Protein AF-I4HJM8-F1 (afdb_monomer_lite)

Organism: NCBI:txid1160285

pLDDT: mean 86.99, std 9.91, range [51.59, 95.44]

Radius of gyration: 16.82 Å; chains: 1; bounding box: 42×14×43 Å

Foldseek 3Di:
DVVVVLVPDDLVRLVVVCVVVVPPVVSVVSSVVVCVVDPDDDFDDDPDPVCVVVVVVSVVVRVVVVVVVD

Sequence (70 aa):
MIKREFESMSREELRSYILEHREDERAFQIYLDRVTAEPGEIYPAPRSIEDLSHFPELVAKNRRDKQQKI

Structure (mmCIF, N/CA/C/O backbone):
data_AF-I4HJM8-F1
#
_entry.id   AF-I4HJM8-F1
#
loop_
_atom_site.group_PDB
_atom_site.id
_atom_site.type_symbol
_atom_site.label_atom_id
_atom_site.label_alt_id
_atom_site.label_comp_id
_atom_site.label_asym_id
_atom_site.label_entity_id
_atom_site.label_seq_id
_atom_site.pdbx_PDB_ins_code
_atom_site.Cartn_x
_atom_site.Cartn_y
_atom_site.Cartn_z
_atom_site.occupancy
_atom_site.B_iso_or_equiv
_atom_site.auth_seq_id
_atom_site.auth_comp_id
_atom_site.auth_asym_id
_atom_site.auth_atom_id
_atom_site.pdbx_PDB_model_num
ATOM 1 N N . MET A 1 1 ? -14.678 2.714 20.617 1.00 51.59 1 MET A N 1
ATOM 2 C CA . MET A 1 1 ? -14.037 1.425 20.953 1.00 51.59 1 MET A CA 1
ATOM 3 C C . MET A 1 1 ? -13.251 0.835 19.782 1.00 51.59 1 MET A C 1
ATOM 5 O O . MET A 1 1 ? -12.130 0.430 20.030 1.00 51.59 1 MET A O 1
ATOM 9 N N . ILE A 1 2 ? -13.734 0.932 18.535 1.00 59.31 2 ILE A N 1
ATOM 10 C CA . ILE A 1 2 ? -13.056 0.440 17.308 1.00 59.31 2 ILE A CA 1
ATOM 11 C C . ILE A 1 2 ? -11.605 0.946 17.122 1.00 59.31 2 ILE A C 1
ATOM 13 O O . ILE A 1 2 ? -10.741 0.218 16.652 1.00 59.31 2 ILE A O 1
ATOM 17 N N . LYS A 1 3 ? 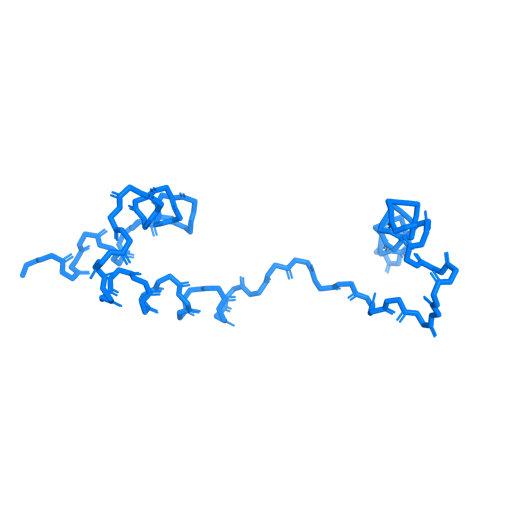-11.284 2.177 17.552 1.00 53.56 3 LYS A N 1
ATOM 18 C CA . LYS A 1 3 ? -9.937 2.762 17.381 1.00 53.56 3 LYS A CA 1
ATOM 19 C C . LYS A 1 3 ? -8.807 1.898 17.974 1.00 53.56 3 LYS A C 1
ATOM 21 O O . LYS A 1 3 ? -7.732 1.831 17.391 1.00 53.56 3 LYS A O 1
ATOM 26 N N . ARG A 1 4 ? -9.057 1.222 19.104 1.00 62.41 4 ARG A N 1
ATOM 27 C CA . ARG A 1 4 ? -8.038 0.397 19.774 1.00 62.41 4 ARG A CA 1
ATOM 28 C C . ARG A 1 4 ? -7.740 -0.911 19.041 1.00 62.41 4 ARG A C 1
ATOM 30 O O . ARG A 1 4 ? -6.644 -1.427 19.202 1.00 62.41 4 ARG A O 1
ATOM 37 N N . GLU A 1 5 ? -8.673 -1.421 18.239 1.00 79.75 5 GLU A N 1
ATOM 38 C CA . GLU A 1 5 ? -8.475 -2.665 17.483 1.00 79.75 5 GLU A CA 1
ATOM 39 C C . GLU A 1 5 ? -7.502 -2.445 16.317 1.00 79.75 5 GLU A C 1
ATOM 41 O O . GLU A 1 5 ? -6.575 -3.225 16.123 1.00 79.75 5 GLU A O 1
ATOM 46 N N . PHE A 1 6 ? -7.631 -1.324 15.603 1.00 85.88 6 PHE A N 1
ATOM 47 C CA . PHE A 1 6 ? -6.740 -0.975 14.491 1.00 85.88 6 PHE A CA 1
ATOM 48 C C . PHE A 1 6 ? -5.331 -0.569 14.939 1.00 85.88 6 PHE A C 1
ATOM 50 O O . PHE A 1 6 ? -4.349 -0.798 14.230 1.00 85.88 6 PHE A O 1
ATOM 57 N N . GLU A 1 7 ? -5.204 0.022 16.128 1.00 81.81 7 GLU A N 1
ATOM 58 C CA . GLU A 1 7 ? -3.901 0.380 16.693 1.00 81.81 7 GLU A CA 1
ATOM 59 C C . GLU A 1 7 ? -3.036 -0.862 16.957 1.00 81.81 7 GLU A C 1
ATOM 61 O O . GLU A 1 7 ? -1.826 -0.781 16.757 1.00 81.81 7 GLU A O 1
ATOM 66 N N . SER A 1 8 ? -3.646 -1.999 17.318 1.00 86.44 8 SER A N 1
ATOM 67 C CA . SER A 1 8 ? -2.952 -3.275 17.547 1.00 86.44 8 SER A CA 1
ATOM 68 C C . SER A 1 8 ? -2.710 -4.115 16.291 1.00 86.44 8 SER A C 1
ATOM 70 O O . SER A 1 8 ? -1.910 -5.044 16.344 1.00 86.44 8 SER A O 1
ATOM 72 N N . MET A 1 9 ? -3.391 -3.817 15.181 1.00 89.06 9 MET A N 1
ATOM 73 C CA . MET A 1 9 ? -3.239 -4.570 13.934 1.00 89.06 9 MET A CA 1
ATOM 74 C C . MET A 1 9 ? -1.919 -4.245 13.229 1.00 89.06 9 MET A C 1
ATOM 76 O O . MET A 1 9 ? -1.517 -3.083 13.096 1.00 89.06 9 MET A O 1
ATOM 80 N N . SER A 1 10 ? -1.282 -5.278 12.688 1.00 90.06 10 SER A N 1
ATOM 81 C CA . SER A 1 10 ? -0.208 -5.142 11.707 1.00 90.06 10 SER A CA 1
ATOM 82 C C . SER A 1 10 ? -0.695 -4.422 10.442 1.00 90.06 10 SER A C 1
ATOM 84 O O . SER A 1 10 ? -1.894 -4.301 10.164 1.00 90.06 10 SER A O 1
ATOM 86 N N . ARG A 1 11 ? 0.250 -3.935 9.633 1.00 89.81 11 ARG A N 1
ATOM 87 C CA . ARG A 1 11 ? -0.062 -3.296 8.347 1.00 89.81 11 ARG A CA 1
ATOM 88 C C . ARG A 1 11 ? -0.791 -4.261 7.405 1.00 89.81 11 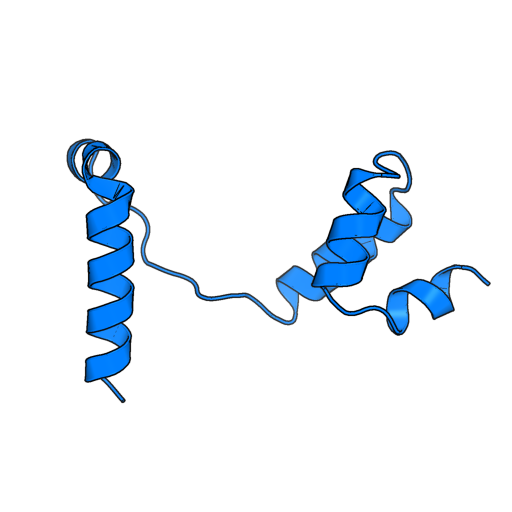ARG A C 1
ATOM 90 O O . ARG A 1 11 ? -1.675 -3.840 6.663 1.00 89.81 11 ARG A O 1
ATOM 97 N N . GLU A 1 12 ? -0.429 -5.539 7.431 1.00 91.31 12 GLU A N 1
ATOM 98 C CA . GLU A 1 12 ? -1.007 -6.598 6.604 1.00 91.31 12 GLU A CA 1
ATOM 99 C C . GLU A 1 12 ? -2.451 -6.933 7.023 1.00 91.31 12 GLU A C 1
ATOM 101 O O . GLU A 1 12 ? -3.317 -7.113 6.159 1.00 91.31 12 GLU A O 1
ATOM 106 N N . GLU A 1 13 ? -2.737 -6.934 8.328 1.00 92.69 13 GLU A N 1
ATOM 107 C CA . GLU A 1 13 ? -4.095 -7.103 8.867 1.00 92.69 13 GLU A CA 1
ATOM 108 C C . GLU A 1 13 ? -4.988 -5.909 8.510 1.00 92.69 13 GLU A C 1
ATOM 110 O O . GLU A 1 13 ? -6.076 -6.102 7.967 1.00 92.69 13 GLU A O 1
ATOM 115 N N . LEU A 1 14 ? -4.500 -4.676 8.699 1.00 92.50 14 LEU A N 1
ATOM 116 C CA . LEU A 1 14 ? -5.223 -3.465 8.288 1.00 92.50 14 LEU A CA 1
ATOM 117 C C . LEU A 1 14 ? -5.507 -3.444 6.786 1.00 92.50 14 LEU A C 1
ATOM 119 O O . LEU A 1 14 ? -6.601 -3.072 6.365 1.00 92.50 14 LEU A O 1
ATOM 123 N N . ARG A 1 15 ? -4.538 -3.866 5.966 1.00 93.12 15 ARG A N 1
ATOM 124 C CA . ARG A 1 15 ? -4.722 -3.952 4.515 1.00 93.12 15 ARG A CA 1
ATOM 125 C C . ARG A 1 15 ? -5.839 -4.925 4.153 1.00 93.12 15 ARG A C 1
ATOM 127 O O . ARG A 1 15 ? -6.664 -4.590 3.309 1.00 93.12 15 ARG A O 1
ATOM 134 N N . SER A 1 16 ? -5.847 -6.109 4.760 1.00 95.19 16 SER A N 1
ATOM 135 C CA . SER A 1 16 ? -6.879 -7.123 4.510 1.00 95.19 16 SER A CA 1
ATOM 136 C C . SER A 1 16 ? -8.257 -6.594 4.905 1.00 95.19 16 SER A C 1
ATOM 138 O O . SER A 1 16 ? -9.175 -6.621 4.091 1.00 95.19 16 SER A O 1
ATOM 140 N N . TYR A 1 17 ? -8.353 -5.983 6.088 1.00 94.44 17 TYR A N 1
ATOM 141 C CA . TYR A 1 17 ? -9.579 -5.360 6.577 1.00 94.44 17 TYR A CA 1
ATOM 142 C C . TYR A 1 17 ? -10.125 -4.292 5.615 1.00 94.44 17 TYR A C 1
ATOM 144 O O . TYR A 1 17 ? -11.284 -4.343 5.223 1.00 94.44 17 TYR A O 1
ATOM 152 N N . ILE A 1 18 ? -9.295 -3.346 5.164 1.00 94.44 18 ILE A N 1
ATOM 153 C CA . ILE A 1 18 ? -9.734 -2.258 4.266 1.00 94.44 18 ILE A CA 1
ATOM 154 C C . ILE A 1 18 ? -10.204 -2.782 2.906 1.00 94.44 18 ILE A C 1
ATOM 156 O O . ILE A 1 18 ? -11.070 -2.181 2.272 1.00 94.44 18 ILE A O 1
ATOM 160 N N . LEU A 1 19 ? -9.637 -3.890 2.420 1.00 94.50 19 LEU A N 1
ATOM 161 C CA . LEU A 1 19 ? -10.073 -4.485 1.156 1.00 94.50 19 LEU A CA 1
ATOM 162 C C . LEU A 1 19 ? -11.490 -5.068 1.245 1.00 94.50 19 LEU A C 1
ATOM 164 O O . LEU A 1 19 ? -12.189 -5.063 0.226 1.00 94.50 19 LEU A O 1
ATOM 168 N N . GLU A 1 20 ? -11.893 -5.519 2.435 1.00 95.44 20 GLU A N 1
ATOM 169 C CA . GLU A 1 20 ? -13.231 -6.028 2.760 1.00 95.44 20 GLU A CA 1
ATOM 170 C C . GLU A 1 20 ? -14.199 -4.912 3.199 1.00 95.44 20 GLU A C 1
ATOM 172 O O . GLU A 1 20 ? -15.399 -5.023 2.961 1.00 95.44 20 GLU A O 1
ATOM 177 N N . HIS A 1 21 ? -13.679 -3.815 3.760 1.00 94.06 21 HIS A N 1
ATOM 178 C CA . HIS A 1 21 ? -14.433 -2.691 4.332 1.00 94.06 21 HIS A CA 1
ATOM 179 C C . HIS A 1 21 ? -13.986 -1.351 3.733 1.00 94.06 21 HIS A C 1
ATOM 181 O O . HIS A 1 21 ? -13.432 -0.484 4.414 1.00 94.06 21 HIS A O 1
ATOM 187 N N . ARG A 1 22 ? -14.190 -1.186 2.424 1.00 91.69 22 ARG A N 1
ATOM 188 C CA . ARG A 1 22 ? -13.629 -0.059 1.653 1.00 91.69 22 ARG A CA 1
ATOM 189 C C . ARG A 1 22 ? -14.196 1.299 2.059 1.00 91.69 22 ARG A C 1
ATOM 191 O O . ARG A 1 22 ? -13.543 2.314 1.844 1.00 91.69 22 ARG A O 1
ATOM 198 N N . GLU A 1 23 ? -15.397 1.308 2.621 1.00 95.19 23 GLU A N 1
ATOM 199 C CA . GLU A 1 23 ? -16.102 2.485 3.120 1.00 95.19 23 GLU A CA 1
ATOM 200 C C . GLU A 1 23 ? -15.699 2.918 4.541 1.00 95.19 23 GLU A C 1
ATOM 202 O O . GLU A 1 23 ? -16.085 4.010 4.959 1.00 95.19 23 GLU A O 1
ATOM 207 N N . ASP A 1 24 ? -14.919 2.125 5.296 1.00 93.50 24 ASP A N 1
ATOM 208 C CA . ASP A 1 24 ? -14.421 2.576 6.605 1.00 93.50 24 ASP A CA 1
ATOM 209 C C . ASP A 1 24 ? -13.222 3.522 6.429 1.00 93.50 24 ASP A C 1
ATOM 211 O O . ASP A 1 24 ? -12.049 3.140 6.496 1.00 93.50 24 ASP A O 1
ATOM 215 N N . GLU A 1 25 ? -13.537 4.804 6.233 1.00 92.31 25 GLU A N 1
ATOM 216 C CA . GLU A 1 25 ? -12.565 5.893 6.088 1.00 92.31 25 GLU A CA 1
ATOM 217 C C . GLU A 1 25 ? -11.570 5.969 7.255 1.00 92.31 25 GLU A C 1
ATOM 219 O O . GLU A 1 25 ? -10.421 6.379 7.076 1.00 92.31 25 GLU A O 1
ATOM 224 N N . ARG A 1 26 ? -11.973 5.556 8.463 1.00 90.31 26 ARG A N 1
ATOM 225 C CA . ARG A 1 26 ? -11.094 5.613 9.639 1.00 90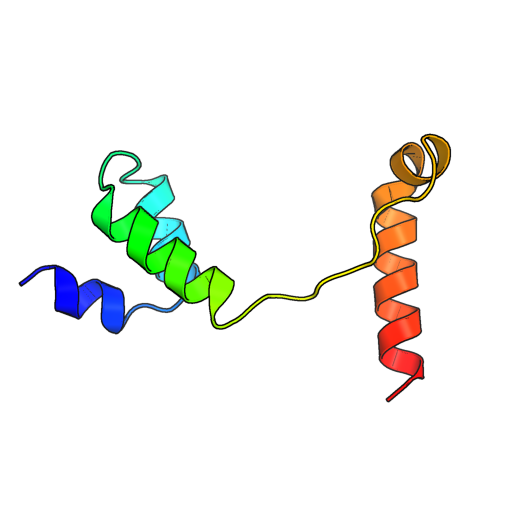.31 26 ARG A CA 1
ATOM 226 C C . ARG A 1 26 ? -10.058 4.502 9.596 1.00 90.31 26 ARG A C 1
ATOM 228 O O . ARG A 1 26 ? -8.896 4.763 9.901 1.00 90.31 26 ARG A O 1
ATOM 235 N N . ALA A 1 27 ? -10.462 3.288 9.219 1.00 91.06 27 ALA A N 1
ATOM 236 C CA . ALA A 1 27 ? -9.523 2.193 8.998 1.00 91.06 27 ALA A CA 1
ATOM 237 C C . ALA A 1 27 ? -8.526 2.566 7.891 1.00 91.06 27 ALA A C 1
ATOM 239 O O . ALA A 1 27 ? -7.317 2.398 8.065 1.00 91.06 27 ALA A O 1
ATOM 240 N N . PHE A 1 28 ? -9.024 3.170 6.806 1.00 92.00 28 PHE A N 1
ATOM 241 C CA . PHE A 1 28 ? -8.193 3.674 5.716 1.00 92.00 28 PHE A CA 1
ATOM 242 C C . PHE A 1 28 ? -7.165 4.712 6.185 1.00 92.00 28 PHE A C 1
ATOM 244 O O . PHE A 1 28 ? -5.979 4.570 5.882 1.00 92.00 28 PHE A O 1
ATOM 251 N N . GLN A 1 29 ? -7.580 5.706 6.977 1.00 92.81 29 GLN A N 1
ATOM 252 C CA . GLN A 1 29 ? -6.666 6.722 7.501 1.00 92.81 29 GLN A CA 1
ATOM 253 C C . GLN A 1 29 ? -5.574 6.113 8.394 1.00 92.81 29 GLN A C 1
ATOM 255 O O . GLN A 1 29 ? -4.402 6.436 8.228 1.00 92.81 29 GLN A O 1
ATOM 260 N N . ILE A 1 30 ? -5.925 5.181 9.287 1.00 92.44 30 ILE A N 1
ATOM 261 C CA . ILE A 1 30 ? -4.949 4.521 10.173 1.00 92.44 30 ILE A CA 1
ATOM 262 C C . ILE A 1 30 ? -3.931 3.702 9.367 1.00 92.44 30 ILE A C 1
ATOM 264 O O . ILE A 1 30 ? -2.739 3.699 9.682 1.00 92.44 30 ILE A O 1
ATOM 268 N N . TYR A 1 31 ? -4.373 3.028 8.305 1.00 92.50 31 TYR A N 1
ATOM 269 C CA . TYR A 1 31 ? -3.467 2.329 7.397 1.00 92.50 31 TYR A CA 1
ATOM 270 C C . TYR A 1 31 ? -2.524 3.287 6.666 1.00 92.50 31 TYR A C 1
ATOM 272 O O . TYR A 1 31 ? -1.328 3.006 6.594 1.00 92.50 31 TYR A O 1
ATOM 280 N N . LEU A 1 32 ? -3.021 4.424 6.164 1.00 91.62 32 LEU A N 1
ATOM 281 C CA . LEU A 1 32 ? -2.175 5.441 5.531 1.00 91.62 32 LEU A CA 1
ATOM 282 C C . LEU A 1 32 ? -1.132 6.005 6.498 1.00 91.62 32 LEU A C 1
ATOM 284 O O . LEU A 1 32 ? 0.040 6.120 6.127 1.00 91.62 32 LEU A O 1
ATOM 288 N N . ASP A 1 33 ? -1.528 6.299 7.736 1.00 92.25 33 ASP A N 1
ATOM 289 C CA . ASP A 1 33 ? -0.615 6.779 8.774 1.00 92.25 33 ASP A CA 1
ATOM 290 C C . ASP A 1 33 ? 0.498 5.748 9.026 1.00 92.25 33 ASP A C 1
ATOM 292 O O . ASP A 1 33 ? 1.678 6.099 9.081 1.00 92.25 33 ASP A O 1
ATOM 296 N N . ARG A 1 34 ? 0.150 4.453 9.085 1.00 89.88 34 ARG A N 1
ATOM 297 C CA . ARG A 1 34 ? 1.115 3.359 9.279 1.00 89.88 34 ARG A CA 1
ATOM 298 C C . ARG A 1 34 ? 2.048 3.167 8.083 1.00 89.88 34 ARG A C 1
ATOM 300 O O . ARG A 1 34 ? 3.248 3.005 8.274 1.00 89.88 34 ARG A O 1
ATOM 307 N N . VAL A 1 35 ? 1.529 3.236 6.855 1.00 90.00 35 VAL A N 1
ATOM 308 C CA . VAL A 1 35 ? 2.340 3.184 5.622 1.00 90.00 35 VAL A CA 1
ATOM 309 C C . VAL A 1 35 ? 3.320 4.357 5.548 1.00 90.00 35 VAL A C 1
ATOM 311 O O . VAL A 1 35 ? 4.436 4.192 5.062 1.00 90.00 35 VAL A O 1
ATOM 314 N N . THR A 1 36 ? 2.914 5.528 6.036 1.00 88.50 36 THR A N 1
ATOM 315 C CA . THR A 1 36 ? 3.749 6.735 6.030 1.00 88.50 36 THR A CA 1
ATOM 316 C C . THR A 1 36 ? 4.817 6.699 7.123 1.00 88.50 36 THR A C 1
ATOM 318 O O . THR A 1 36 ? 5.940 7.139 6.888 1.00 88.50 36 THR A O 1
ATOM 321 N N . ALA A 1 37 ? 4.490 6.167 8.305 1.00 88.94 37 ALA A N 1
ATOM 322 C CA . ALA A 1 37 ? 5.427 6.024 9.420 1.00 88.94 37 ALA A CA 1
ATOM 323 C C . ALA A 1 37 ? 6.473 4.922 9.180 1.00 88.94 37 ALA A C 1
ATOM 325 O O . ALA A 1 37 ? 7.636 5.082 9.544 1.00 88.94 37 ALA A O 1
ATOM 326 N N . GLU A 1 38 ? 6.068 3.824 8.538 1.00 84.75 38 GLU A N 1
ATOM 327 C CA . GLU A 1 38 ? 6.920 2.681 8.203 1.00 84.75 38 GLU A CA 1
ATOM 328 C C . GLU A 1 38 ? 6.928 2.463 6.683 1.00 84.75 38 GLU A C 1
ATOM 330 O O . GLU A 1 38 ? 6.344 1.490 6.172 1.00 84.75 38 GLU A O 1
ATOM 335 N N . PRO A 1 39 ? 7.564 3.381 5.929 1.00 79.19 39 PRO A N 1
ATOM 336 C CA . PRO A 1 39 ? 7.641 3.257 4.488 1.00 79.19 39 PRO A CA 1
ATOM 337 C C . PRO A 1 39 ? 8.344 1.947 4.132 1.00 79.19 39 PRO A C 1
ATOM 339 O O . PRO A 1 39 ? 9.378 1.586 4.697 1.00 79.19 39 PRO A O 1
ATOM 342 N N . GLY A 1 40 ? 7.750 1.213 3.191 1.00 80.62 40 GLY A N 1
ATOM 343 C CA . GLY A 1 40 ? 8.349 0.000 2.646 1.00 80.62 40 GLY A CA 1
ATOM 344 C C . GLY A 1 40 ? 9.634 0.287 1.866 1.00 80.62 40 GLY A C 1
ATOM 345 O O . GLY A 1 40 ? 10.191 1.384 1.885 1.00 80.62 40 GLY A O 1
ATOM 346 N N . GLU A 1 41 ? 10.115 -0.707 1.123 1.00 82.69 41 GLU A N 1
ATOM 347 C CA . GLU A 1 41 ? 11.266 -0.492 0.248 1.00 82.69 41 GLU A CA 1
ATOM 348 C C . GLU A 1 41 ? 10.928 0.505 -0.867 1.00 82.69 41 GLU A C 1
ATOM 350 O O . GLU A 1 41 ? 10.126 0.217 -1.754 1.00 82.69 41 GLU A O 1
ATOM 355 N N . ILE A 1 42 ? 11.572 1.671 -0.827 1.00 82.31 42 ILE A N 1
ATOM 356 C CA . ILE A 1 42 ? 11.466 2.682 -1.876 1.00 82.31 42 ILE A CA 1
ATOM 357 C C . ILE A 1 42 ? 12.584 2.441 -2.888 1.00 82.31 42 ILE A C 1
ATOM 359 O O . ILE A 1 42 ? 13.770 2.491 -2.553 1.00 82.31 42 ILE A O 1
ATOM 363 N N . TYR A 1 43 ? 12.197 2.200 -4.137 1.00 84.75 43 TYR A N 1
ATOM 364 C CA . TYR A 1 43 ? 13.112 2.089 -5.267 1.00 84.75 43 TYR A CA 1
ATOM 365 C C . TYR A 1 43 ? 13.018 3.333 -6.160 1.00 84.75 43 TYR A C 1
ATOM 367 O O . TYR A 1 43 ? 11.962 3.969 -6.205 1.00 84.75 43 TYR A O 1
ATOM 375 N N . PRO A 1 44 ? 14.096 3.699 -6.879 1.00 86.06 44 PRO A N 1
ATOM 376 C CA . PRO A 1 44 ? 14.057 4.801 -7.831 1.00 86.06 44 PRO A CA 1
ATOM 377 C C . PRO A 1 44 ? 12.960 4.601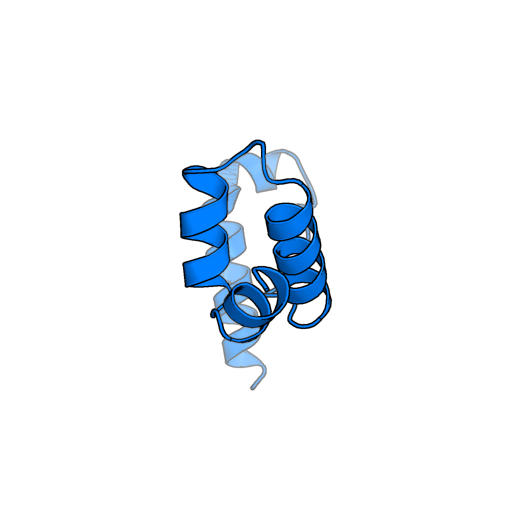 -8.876 1.00 86.06 44 PRO A C 1
ATOM 379 O O . PRO A 1 44 ? 12.766 3.489 -9.373 1.00 86.06 44 PRO A O 1
ATOM 382 N N . ALA A 1 45 ? 12.287 5.693 -9.238 1.00 87.62 45 ALA A N 1
ATOM 383 C CA . ALA A 1 45 ? 11.344 5.677 -10.343 1.00 87.62 45 ALA A CA 1
ATOM 384 C C . ALA A 1 45 ? 12.058 5.304 -11.662 1.00 87.62 45 ALA A C 1
ATOM 386 O O . ALA A 1 45 ? 13.222 5.687 -11.856 1.00 87.62 45 ALA A O 1
ATOM 387 N N . PRO A 1 46 ? 11.370 4.595 -12.575 1.00 92.06 46 PRO A N 1
ATOM 388 C CA . PRO A 1 46 ? 11.805 4.430 -13.960 1.00 92.06 46 PRO A CA 1
ATOM 389 C C . PRO A 1 46 ? 12.153 5.785 -14.584 1.00 92.06 46 PRO A C 1
ATOM 391 O O . PRO A 1 46 ? 11.464 6.778 -14.348 1.00 92.06 46 PRO A O 1
ATOM 394 N N . ARG A 1 47 ? 13.232 5.843 -15.366 1.00 91.88 47 ARG A N 1
ATOM 395 C CA . ARG A 1 47 ? 13.729 7.086 -15.978 1.00 91.88 47 ARG A CA 1
ATOM 396 C C . ARG A 1 47 ? 13.244 7.265 -17.412 1.00 91.88 47 ARG A C 1
ATOM 398 O O . ARG A 1 47 ? 13.395 8.350 -17.968 1.00 91.88 47 ARG A O 1
ATOM 405 N N . SER A 1 48 ? 12.689 6.218 -18.017 1.00 93.38 48 SER A N 1
ATOM 406 C CA . SER A 1 48 ? 12.219 6.215 -19.399 1.00 93.38 48 SER A CA 1
ATOM 407 C C . SER A 1 48 ? 11.003 5.304 -19.595 1.00 93.38 48 SER A C 1
ATOM 409 O O . SER A 1 48 ? 10.653 4.512 -18.723 1.00 93.38 48 SER A O 1
ATOM 411 N N . ILE A 1 49 ? 10.366 5.403 -20.765 1.00 91.75 49 ILE A N 1
ATOM 412 C CA . ILE A 1 49 ? 9.301 4.473 -21.174 1.00 91.75 49 ILE A CA 1
ATOM 413 C C . ILE A 1 49 ? 9.862 3.055 -21.357 1.00 91.75 49 ILE A C 1
ATOM 415 O O . ILE A 1 49 ? 9.211 2.086 -20.988 1.00 91.75 49 ILE A O 1
ATOM 419 N N . GLU A 1 50 ? 11.090 2.933 -21.860 1.00 91.94 50 GLU A N 1
ATOM 420 C CA . GLU A 1 50 ? 11.772 1.646 -22.031 1.00 91.94 50 GLU A CA 1
ATOM 421 C C . GLU A 1 50 ? 11.971 0.916 -20.692 1.00 91.94 50 GLU A C 1
ATOM 423 O O . GLU A 1 50 ? 11.791 -0.299 -20.598 1.00 91.94 50 GLU A O 1
ATOM 428 N N . ASP A 1 51 ? 12.264 1.673 -19.631 1.00 90.81 51 ASP A N 1
ATOM 429 C CA . ASP A 1 51 ? 12.369 1.142 -18.271 1.00 90.81 51 ASP A CA 1
ATOM 430 C C . ASP A 1 51 ? 11.027 0.587 -17.761 1.00 90.81 51 ASP A C 1
ATOM 432 O O . ASP A 1 51 ? 11.018 -0.328 -16.939 1.00 90.81 51 ASP A O 1
ATOM 436 N N . LEU A 1 52 ? 9.890 1.128 -18.224 1.00 89.19 52 LEU A N 1
ATOM 437 C 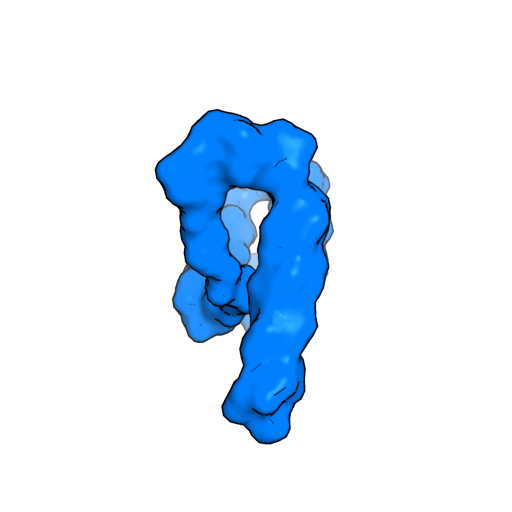CA . LEU A 1 52 ? 8.559 0.616 -17.872 1.00 89.19 52 LEU A CA 1
ATOM 438 C C . LEU A 1 52 ? 8.277 -0.723 -18.557 1.00 89.19 52 LEU A C 1
ATOM 440 O O . LEU A 1 52 ? 7.689 -1.606 -17.933 1.00 89.19 52 LEU A O 1
ATOM 444 N N . SER A 1 53 ? 8.729 -0.896 -19.802 1.00 93.25 53 SER A N 1
ATOM 445 C CA . SER A 1 53 ? 8.638 -2.175 -20.520 1.00 93.25 53 SER A CA 1
ATOM 446 C C . SER A 1 53 ? 9.417 -3.294 -19.816 1.00 93.25 53 SER A C 1
ATOM 448 O O . SER A 1 53 ? 9.032 -4.455 -19.912 1.00 93.25 53 SER A O 1
ATOM 450 N N . HIS A 1 54 ? 10.464 -2.934 -19.067 1.00 93.00 54 HIS A N 1
ATOM 451 C CA . HIS A 1 54 ? 11.344 -3.841 -18.319 1.00 93.00 54 HIS A CA 1
ATOM 452 C C . HIS A 1 54 ? 11.263 -3.617 -16.800 1.00 93.00 54 HIS A C 1
ATOM 454 O O . HIS A 1 54 ? 12.250 -3.732 -16.061 1.00 93.00 54 HIS A O 1
ATOM 460 N N . PHE A 1 55 ? 10.082 -3.224 -16.313 1.00 89.56 55 PHE A N 1
ATOM 461 C CA . PHE A 1 55 ? 9.901 -2.860 -14.911 1.00 89.56 55 PHE A CA 1
ATOM 462 C C . PHE A 1 55 ? 10.254 -3.995 -13.927 1.00 89.56 55 PHE A C 1
AT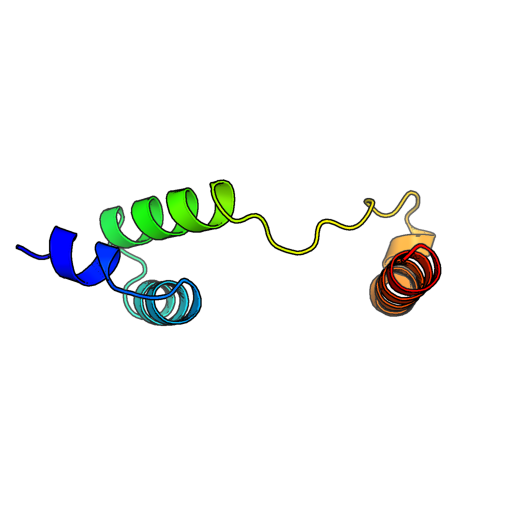OM 464 O O . PHE A 1 55 ? 10.928 -3.714 -12.929 1.00 89.56 55 PHE A O 1
ATOM 471 N N . PRO A 1 56 ? 9.880 -5.271 -14.166 1.00 91.56 56 PRO A N 1
ATOM 472 C CA . PRO A 1 56 ? 10.280 -6.369 -13.287 1.00 91.56 56 PRO A CA 1
ATOM 473 C C . PRO A 1 56 ? 11.804 -6.504 -13.150 1.00 91.56 56 PRO A C 1
ATOM 475 O O . PRO A 1 56 ? 12.320 -6.656 -12.038 1.00 91.56 56 PRO A O 1
ATOM 478 N N . GLU A 1 57 ? 12.539 -6.397 -14.258 1.00 93.12 57 GLU A N 1
ATOM 479 C CA . GLU A 1 57 ? 13.999 -6.480 -14.294 1.00 93.12 57 GLU A CA 1
ATOM 480 C C . GLU A 1 57 ? 14.642 -5.294 -13.569 1.00 93.12 57 GLU A C 1
ATOM 482 O O . GLU A 1 57 ? 15.609 -5.474 -12.820 1.00 93.12 57 GLU A O 1
ATOM 487 N N . LEU A 1 58 ? 14.080 -4.093 -13.743 1.00 91.62 58 LEU A N 1
ATOM 488 C CA . LEU A 1 58 ? 14.513 -2.880 -13.054 1.00 91.62 58 LEU A CA 1
ATOM 489 C C . LEU A 1 58 ? 14.375 -3.021 -11.532 1.00 91.62 58 LEU A C 1
ATOM 491 O O . LEU A 1 58 ? 15.320 -2.731 -10.795 1.00 91.62 58 LEU A O 1
ATOM 495 N N . VAL A 1 59 ? 13.234 -3.522 -11.049 1.00 90.56 59 VAL A N 1
ATOM 496 C CA . VAL A 1 59 ? 13.004 -3.767 -9.615 1.00 90.56 59 VAL A CA 1
ATOM 497 C C . VAL A 1 59 ? 13.976 -4.823 -9.081 1.00 90.56 59 VAL A C 1
ATOM 499 O O . VAL A 1 59 ? 14.587 -4.628 -8.027 1.00 90.56 59 VAL A O 1
ATOM 502 N N . ALA A 1 60 ? 14.182 -5.919 -9.817 1.00 91.19 60 ALA A N 1
ATOM 503 C CA . ALA A 1 60 ? 15.120 -6.971 -9.427 1.00 91.19 60 ALA A CA 1
ATOM 504 C C . ALA A 1 60 ? 16.576 -6.476 -9.384 1.00 91.19 60 ALA A C 1
ATOM 506 O O . ALA A 1 60 ? 17.346 -6.865 -8.502 1.00 91.19 60 ALA A O 1
ATOM 507 N N . LYS A 1 61 ? 16.973 -5.612 -10.324 1.00 90.69 61 LYS A N 1
ATOM 508 C CA . LYS A 1 61 ? 18.280 -4.948 -10.314 1.00 90.69 61 LYS A CA 1
ATOM 509 C C . LYS A 1 61 ? 18.423 -4.040 -9.093 1.00 90.69 61 LYS A C 1
ATOM 511 O O . LYS A 1 61 ? 19.365 -4.221 -8.331 1.00 90.69 61 LYS A O 1
ATOM 516 N N . ASN A 1 62 ? 17.460 -3.154 -8.846 1.00 90.69 62 ASN A N 1
ATOM 517 C CA . ASN A 1 62 ? 17.508 -2.233 -7.710 1.00 90.69 62 ASN A CA 1
ATOM 518 C C . ASN A 1 62 ? 17.595 -2.970 -6.360 1.00 90.69 62 ASN A C 1
ATOM 520 O O . ASN A 1 62 ? 18.326 -2.543 -5.464 1.00 90.69 62 ASN A O 1
ATOM 524 N N . ARG A 1 63 ? 16.898 -4.107 -6.221 1.00 89.31 63 ARG A N 1
ATOM 525 C CA . ARG A 1 63 ? 16.993 -4.972 -5.036 1.00 89.31 63 ARG A CA 1
ATOM 526 C C . ARG A 1 63 ? 18.401 -5.548 -4.856 1.00 89.31 63 ARG A C 1
ATOM 528 O O . ARG A 1 63 ? 18.930 -5.509 -3.748 1.00 89.31 63 ARG A O 1
ATOM 535 N N . ARG A 1 64 ? 19.018 -6.058 -5.930 1.00 90.25 64 ARG A N 1
ATOM 536 C CA . ARG A 1 64 ? 20.397 -6.586 -5.905 1.00 90.25 64 ARG A CA 1
ATOM 537 C C . ARG A 1 64 ? 21.418 -5.500 -5.571 1.00 90.25 64 ARG A C 1
ATOM 539 O O . ARG A 1 64 ? 22.264 -5.716 -4.708 1.00 90.25 64 ARG A O 1
ATOM 546 N N . ASP A 1 65 ? 21.303 -4.333 -6.198 1.00 88.38 65 ASP A N 1
ATOM 547 C CA . ASP A 1 65 ? 22.214 -3.203 -5.990 1.00 88.38 65 ASP A CA 1
ATOM 548 C C . ASP A 1 65 ? 22.169 -2.695 -4.538 1.00 88.38 65 ASP A C 1
ATOM 550 O O . ASP A 1 65 ? 23.188 -2.273 -3.993 1.00 88.38 65 ASP A O 1
ATOM 554 N N . LYS A 1 66 ? 21.001 -2.765 -3.884 1.00 83.81 66 LYS A N 1
ATOM 555 C CA . LYS A 1 66 ? 20.851 -2.468 -2.452 1.00 83.81 66 LYS A CA 1
ATOM 556 C C . LYS A 1 66 ? 21.568 -3.500 -1.575 1.00 83.81 66 LYS A C 1
ATOM 558 O O . LYS A 1 66 ? 22.244 -3.105 -0.635 1.00 83.81 66 LYS A O 1
ATOM 563 N N . GLN A 1 67 ? 21.447 -4.794 -1.880 1.00 82.50 67 GLN A N 1
ATOM 564 C CA . GLN A 1 67 ? 22.054 -5.880 -1.091 1.00 82.50 67 GLN A CA 1
ATOM 565 C C . GLN A 1 67 ? 23.587 -5.898 -1.157 1.00 82.50 67 GLN A C 1
ATOM 567 O O . GLN A 1 67 ? 24.224 -6.304 -0.197 1.00 82.50 67 GLN A O 1
ATOM 572 N N . GLN A 1 68 ? 24.177 -5.446 -2.267 1.00 78.25 68 GLN A N 1
ATOM 573 C CA . GLN A 1 68 ? 25.637 -5.380 -2.438 1.00 78.25 68 GLN A CA 1
ATOM 574 C C . GLN A 1 68 ? 26.286 -4.164 -1.758 1.00 78.25 68 GLN A C 1
ATOM 576 O O . GLN A 1 68 ? 27.508 -4.086 -1.683 1.00 78.25 68 GLN A O 1
ATOM 581 N N . LYS A 1 69 ? 25.486 -3.193 -1.302 1.00 66.88 69 LYS A N 1
ATOM 582 C CA . LYS A 1 69 ? 25.953 -1.982 -0.607 1.00 66.88 69 LYS A CA 1
ATOM 583 C C . LYS A 1 69 ? 25.957 -2.115 0.922 1.00 66.88 69 LYS A C 1
ATOM 585 O O . LYS A 1 69 ? 26.231 -1.120 1.591 1.00 66.88 69 LYS A O 1
ATOM 590 N N . ILE A 1 70 ? 25.610 -3.291 1.449 1.00 53.53 70 ILE A N 1
ATOM 591 C CA . ILE A 1 70 ? 25.547 -3.611 2.884 1.00 53.53 70 ILE A CA 1
ATOM 592 C C . ILE A 1 70 ? 26.804 -4.378 3.281 1.00 53.53 70 ILE A C 1
ATOM 594 O O . ILE A 1 70 ? 27.180 -5.297 2.521 1.00 53.53 70 ILE A O 1
#

Secondary structure (DSSP, 8-state):
-THHHHHHS-HHHHHHHHHH-TT-HHHHHHHHHHHHHS-----PPPSSHHHHHTHHHHHHHHHHHHHTT-

InterPro domains:
  IPR054053 Protein of unknown function DUF6887 [PF21826] (4-62)